Protein AF-X0W7D1-F1 (afdb_monomer_lite)

Organism: NCBI:txid412755

Radius of gyration: 10.25 Å; chains: 1; bounding box: 25×16×24 Å

Structure (mmCIF, N/CA/C/O backbone):
data_AF-X0W7D1-F1
#
_entry.id   AF-X0W7D1-F1
#
loop_
_atom_site.group_PDB
_atom_site.id
_atom_site.type_symbol
_atom_site.label_atom_id
_atom_site.label_alt_id
_atom_site.label_comp_id
_atom_site.label_asym_id
_atom_site.label_entity_id
_atom_site.label_seq_id
_atom_site.pdbx_PDB_ins_code
_atom_site.Cartn_x
_atom_site.Cartn_y
_atom_site.Cartn_z
_atom_site.occupancy
_atom_site.B_iso_or_equiv
_atom_site.auth_seq_id
_atom_site.auth_comp_id
_atom_site.auth_asym_id
_atom_site.auth_atom_id
_atom_site.pdbx_PDB_model_num
ATOM 1 N N . PRO A 1 1 ? 15.988 0.366 -5.761 1.00 67.81 1 PRO A N 1
ATOM 2 C CA . PRO A 1 1 ? 14.871 -0.508 -6.177 1.00 67.81 1 PRO A CA 1
ATOM 3 C C . PRO A 1 1 ? 14.770 -1.726 -5.263 1.00 67.81 1 PRO A C 1
ATOM 5 O O . PRO A 1 1 ? 15.587 -2.644 -5.343 1.00 67.81 1 PRO A O 1
ATOM 8 N N . TRP A 1 2 ? 13.798 -1.688 -4.365 1.00 88.62 2 TRP A N 1
ATOM 9 C CA . TRP A 1 2 ? 13.522 -2.770 -3.431 1.00 88.62 2 TRP A CA 1
ATOM 10 C C . TRP A 1 2 ? 12.075 -3.196 -3.606 1.00 88.62 2 TRP A C 1
ATOM 12 O O . TRP A 1 2 ? 11.292 -2.472 -4.219 1.00 88.62 2 TRP A O 1
ATOM 22 N N . GLU A 1 3 ? 11.772 -4.401 -3.146 1.00 95.44 3 GLU A N 1
ATOM 23 C CA . GLU A 1 3 ? 10.378 -4.773 -2.954 1.00 95.44 3 GLU A CA 1
ATOM 24 C C . GLU A 1 3 ? 9.783 -3.964 -1.792 1.00 95.44 3 GLU A C 1
ATOM 26 O O . GLU A 1 3 ? 10.530 -3.370 -1.000 1.00 95.44 3 GLU A O 1
ATOM 31 N N . HIS A 1 4 ? 8.451 -3.910 -1.743 1.00 93.44 4 HIS A N 1
ATOM 32 C CA . HIS A 1 4 ? 7.718 -3.340 -0.621 1.00 93.44 4 HIS A CA 1
ATOM 33 C C . HIS A 1 4 ? 6.535 -4.222 -0.235 1.00 93.44 4 HIS A C 1
ATOM 35 O O . HIS A 1 4 ? 5.708 -4.578 -1.081 1.00 93.44 4 HIS A O 1
ATOM 41 N N . GLU A 1 5 ? 6.389 -4.462 1.061 1.00 96.75 5 GLU A N 1
ATOM 42 C CA . GLU A 1 5 ? 5.210 -5.075 1.659 1.00 96.75 5 GLU A CA 1
ATOM 43 C C . GLU A 1 5 ? 4.510 -4.042 2.534 1.00 96.75 5 GLU A C 1
ATOM 45 O O . GLU A 1 5 ? 5.159 -3.380 3.336 1.00 96.75 5 GLU A O 1
ATOM 50 N N . ASN A 1 6 ? 3.198 -3.885 2.357 1.00 97.12 6 ASN A N 1
ATOM 51 C CA . ASN A 1 6 ? 2.402 -2.991 3.197 1.00 97.12 6 ASN A CA 1
ATOM 52 C C . ASN A 1 6 ? 1.189 -3.727 3.749 1.00 97.12 6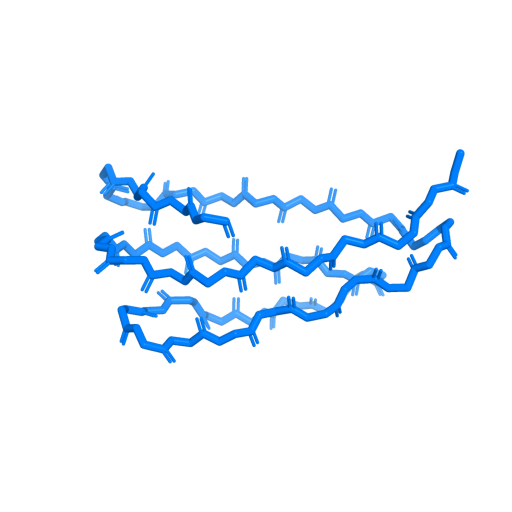 ASN A C 1
ATOM 54 O O . ASN A 1 6 ? 0.544 -4.496 3.027 1.00 97.12 6 ASN A O 1
ATOM 58 N N . PHE A 1 7 ? 0.839 -3.431 4.996 1.00 98.31 7 PHE A N 1
ATOM 59 C CA . PHE A 1 7 ? -0.430 -3.832 5.595 1.00 98.31 7 PHE A CA 1
ATOM 60 C C . PHE A 1 7 ? -1.320 -2.614 5.832 1.00 98.31 7 PHE A C 1
ATOM 62 O O . PHE A 1 7 ? -0.905 -1.650 6.476 1.00 98.31 7 PHE A O 1
ATOM 69 N N . ILE A 1 8 ? -2.561 -2.658 5.346 1.00 98.50 8 ILE A N 1
ATOM 70 C CA . ILE A 1 8 ? -3.507 -1.552 5.523 1.00 98.50 8 ILE A CA 1
ATOM 71 C C . ILE A 1 8 ? -4.149 -1.652 6.910 1.00 98.50 8 ILE A C 1
ATOM 73 O O . ILE A 1 8 ? -4.987 -2.524 7.158 1.00 98.50 8 ILE A O 1
ATOM 77 N N . ILE A 1 9 ? -3.778 -0.742 7.813 1.00 98.56 9 ILE A N 1
ATOM 78 C CA . ILE A 1 9 ? -4.296 -0.693 9.188 1.00 98.56 9 ILE A CA 1
ATOM 79 C C . ILE A 1 9 ? -5.692 -0.063 9.204 1.00 98.56 9 ILE A C 1
ATOM 81 O O . ILE A 1 9 ? -6.619 -0.594 9.820 1.00 98.56 9 ILE A O 1
ATOM 85 N N . SER A 1 10 ? -5.852 1.077 8.528 1.00 98.56 10 SER A N 1
ATOM 86 C CA . SER A 1 10 ? -7.103 1.838 8.472 1.00 9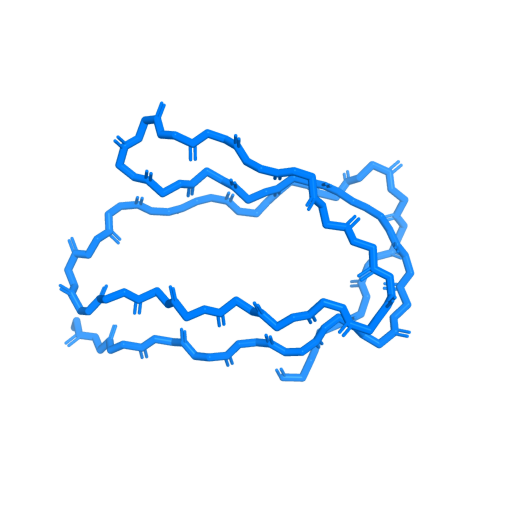8.56 10 SER A CA 1
ATOM 87 C C . SER A 1 10 ? -7.210 2.665 7.182 1.00 98.56 10 SER A C 1
ATOM 89 O O . SER A 1 10 ? -6.217 2.870 6.485 1.00 98.56 10 SER A O 1
ATOM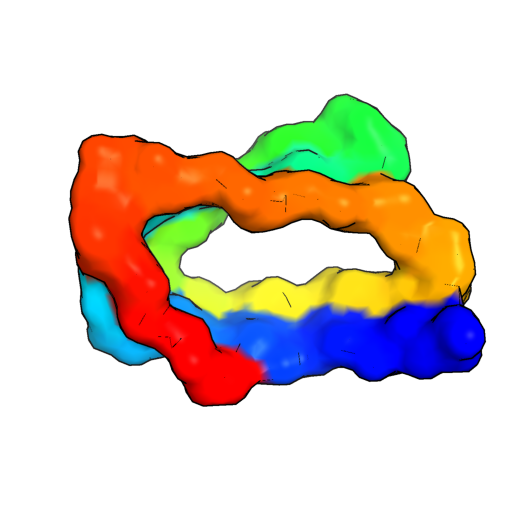 91 N N . GLY A 1 11 ? -8.419 3.131 6.855 1.00 98.19 11 GLY A N 1
ATOM 92 C CA . GLY A 1 11 ? -8.696 3.914 5.644 1.00 98.19 11 GLY A CA 1
ATOM 93 C C . GLY A 1 11 ? -9.020 3.076 4.406 1.00 98.19 11 GLY A C 1
ATOM 94 O O . GLY A 1 11 ? -9.246 1.867 4.491 1.00 98.19 11 GLY A O 1
ATOM 95 N N . ARG A 1 12 ? -9.103 3.746 3.250 1.00 98.38 12 ARG A N 1
ATOM 96 C CA . ARG A 1 12 ? -9.442 3.155 1.945 1.00 98.38 12 ARG A CA 1
ATOM 97 C C . ARG A 1 12 ? -8.708 3.866 0.818 1.00 98.38 12 ARG A C 1
ATOM 99 O O . ARG A 1 12 ? -8.428 5.064 0.903 1.00 98.38 12 ARG A O 1
ATOM 106 N N . GLY A 1 13 ? -8.459 3.140 -0.262 1.00 98.31 13 GLY A N 1
ATOM 107 C CA . GLY A 1 13 ? -7.826 3.695 -1.446 1.00 98.31 13 GLY A CA 1
ATOM 108 C C . GLY A 1 13 ? -7.692 2.679 -2.563 1.00 98.31 13 GLY A C 1
ATOM 109 O O . GLY A 1 13 ? -8.370 1.655 -2.576 1.00 98.31 13 GLY A O 1
ATOM 110 N N . THR A 1 14 ? -6.785 2.965 -3.484 1.00 98.56 14 THR A N 1
ATOM 111 C CA . THR A 1 14 ? -6.382 2.054 -4.551 1.00 98.56 14 THR A CA 1
ATOM 112 C C . THR A 1 14 ? -4.865 1.940 -4.604 1.00 98.56 14 THR A C 1
ATOM 114 O O . THR A 1 14 ? -4.142 2.863 -4.215 1.00 98.56 14 THR A O 1
ATOM 117 N N . LEU A 1 15 ? -4.396 0.797 -5.087 1.00 98.38 15 LEU A N 1
ATOM 118 C CA . LEU A 1 15 ? -3.009 0.561 -5.452 1.00 98.38 15 LEU A CA 1
ATOM 119 C C . LEU A 1 15 ? -2.964 0.206 -6.934 1.00 98.38 15 LEU A C 1
ATOM 121 O O . LEU A 1 15 ? -3.583 -0.769 -7.363 1.00 98.38 15 LEU A O 1
ATOM 125 N N . GLU A 1 16 ? -2.226 0.990 -7.711 1.00 98.25 16 GLU A N 1
ATOM 126 C CA . GLU A 1 16 ? -1.834 0.621 -9.066 1.00 98.25 16 GLU A CA 1
ATOM 127 C C . GLU A 1 16 ? -0.441 -0.010 -9.043 1.00 98.25 16 GLU A C 1
ATOM 129 O O . GLU A 1 16 ? 0.476 0.559 -8.453 1.00 98.25 16 GLU A O 1
ATOM 134 N N . VAL A 1 17 ? -0.282 -1.160 -9.701 1.00 97.44 17 VAL A N 1
ATOM 135 C CA . VAL A 1 17 ? 1.014 -1.795 -9.981 1.00 97.44 17 VAL A CA 1
ATOM 136 C C . VAL A 1 17 ? 1.039 -2.214 -11.446 1.00 97.44 17 VAL A C 1
ATOM 138 O O . VAL A 1 17 ? 0.181 -2.985 -11.878 1.00 97.44 17 VAL A O 1
ATOM 141 N N . ASP A 1 18 ? 1.996 -1.689 -12.213 1.00 96.25 18 ASP A N 1
ATOM 142 C CA . ASP A 1 18 ? 2.186 -1.972 -13.645 1.00 96.25 18 ASP A CA 1
ATOM 143 C C . ASP A 1 18 ? 0.878 -1.906 -14.469 1.00 96.25 18 ASP A C 1
ATOM 145 O O . ASP A 1 18 ? 0.561 -2.788 -15.271 1.00 96.25 18 ASP A O 1
ATOM 149 N N . GLY A 1 19 ? 0.084 -0.850 -14.250 1.00 96.31 19 GLY A N 1
ATOM 150 C CA . GLY A 1 19 ? -1.170 -0.601 -14.967 1.00 96.31 19 GLY A CA 1
ATOM 151 C C . GLY A 1 19 ? -2.370 -1.428 -14.492 1.00 96.31 19 GLY A C 1
ATOM 152 O O . GLY A 1 19 ? -3.453 -1.314 -15.068 1.00 96.31 19 GLY A O 1
ATOM 153 N N . LYS A 1 20 ? -2.217 -2.252 -13.446 1.00 97.12 20 LYS A N 1
ATOM 154 C CA . LYS A 1 20 ? -3.332 -2.937 -12.785 1.00 97.12 20 LYS A CA 1
ATOM 155 C C . LYS A 1 20 ? -3.685 -2.234 -11.482 1.00 97.12 20 LYS A C 1
ATOM 157 O O . LYS A 1 20 ? -2.871 -2.182 -10.566 1.00 97.12 20 LYS A O 1
ATOM 162 N N . THR A 1 21 ? -4.930 -1.787 -11.376 1.00 98.25 21 THR A N 1
ATOM 163 C CA . THR A 1 21 ? -5.468 -1.164 -10.163 1.00 98.25 21 THR A CA 1
ATOM 164 C C . THR A 1 21 ? -6.258 -2.169 -9.332 1.00 98.25 21 THR A C 1
ATOM 166 O O . THR A 1 21 ? -7.042 -2.956 -9.870 1.00 98.25 21 THR A O 1
ATOM 169 N N . VAL A 1 22 ? -6.061 -2.135 -8.017 1.00 97.50 22 VAL A N 1
ATOM 170 C CA . VAL A 1 22 ? -6.847 -2.885 -7.031 1.00 97.50 22 VAL A CA 1
ATOM 171 C C . VAL A 1 22 ? -7.313 -1.960 -5.912 1.00 97.50 22 VAL A C 1
ATOM 173 O O . VAL A 1 22 ? -6.610 -1.016 -5.553 1.00 97.50 22 VAL A O 1
ATOM 176 N N . ASP A 1 23 ? -8.490 -2.242 -5.358 1.00 98.44 23 ASP A N 1
ATOM 177 C CA . ASP A 1 23 ? -8.993 -1.541 -4.177 1.00 98.44 23 ASP A CA 1
ATOM 178 C C . ASP A 1 23 ? -8.255 -2.013 -2.921 1.00 98.44 23 ASP A C 1
ATOM 180 O O . ASP A 1 23 ? -7.939 -3.196 -2.786 1.00 98.44 23 ASP A O 1
ATOM 184 N N . LEU A 1 24 ? -8.028 -1.085 -1.993 1.00 98.56 24 LEU A N 1
ATOM 185 C CA . LEU A 1 24 ? -7.429 -1.329 -0.687 1.00 98.56 24 LEU A CA 1
ATOM 186 C C . LEU A 1 24 ? -8.428 -1.030 0.432 1.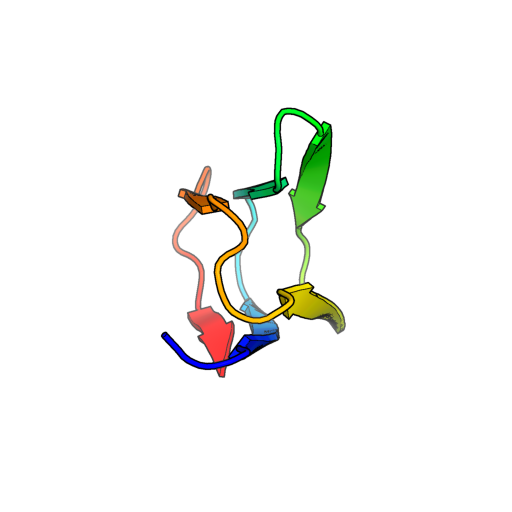00 98.56 24 LEU A C 1
ATOM 188 O O . LEU A 1 24 ? -9.102 0.008 0.441 1.00 98.56 24 LEU A O 1
ATOM 192 N N . LYS A 1 25 ? -8.487 -1.927 1.415 1.00 98.62 25 LYS A N 1
ATOM 193 C CA . LYS A 1 25 ? -9.273 -1.784 2.649 1.00 98.62 25 LYS A CA 1
ATOM 194 C C . LYS A 1 25 ? -8.500 -2.326 3.861 1.00 98.62 25 LYS A C 1
ATOM 196 O O . LYS A 1 25 ? -7.525 -3.057 3.685 1.00 98.62 25 LYS A O 1
ATOM 201 N N . PRO A 1 26 ? -8.948 -2.026 5.095 1.00 98.69 26 PRO A N 1
ATOM 202 C CA . PRO A 1 26 ? -8.280 -2.514 6.293 1.00 98.69 26 PRO A CA 1
ATOM 203 C C . PRO A 1 26 ? -8.194 -4.041 6.306 1.00 98.69 26 PRO A C 1
ATOM 205 O O . PRO A 1 26 ? -9.188 -4.725 6.039 1.00 98.69 26 PRO A O 1
ATOM 208 N N . GLY A 1 27 ? -7.012 -4.558 6.633 1.00 98.50 27 GLY A N 1
ATOM 209 C CA . GLY A 1 27 ? -6.712 -5.988 6.619 1.00 98.50 27 GLY A CA 1
ATOM 210 C C . GLY A 1 27 ? -6.108 -6.511 5.314 1.00 98.50 27 GLY A C 1
ATOM 211 O O . GLY A 1 27 ? -5.632 -7.646 5.303 1.00 98.50 27 GLY A O 1
ATOM 212 N N . ASP A 1 28 ? -6.093 -5.721 4.238 1.00 98.56 28 ASP A N 1
ATOM 213 C CA . ASP A 1 28 ? -5.399 -6.110 3.012 1.00 98.56 28 ASP A CA 1
ATOM 214 C C . ASP A 1 28 ? -3.874 -6.019 3.189 1.00 98.56 28 ASP A C 1
ATOM 216 O O . ASP A 1 28 ? -3.351 -5.156 3.901 1.00 98.56 28 ASP A O 1
ATOM 220 N N . VAL A 1 29 ? -3.162 -6.910 2.496 1.00 98.00 29 VAL A N 1
ATOM 221 C CA . VAL A 1 29 ? -1.699 -6.915 2.385 1.00 98.00 29 VAL A CA 1
ATOM 222 C C . VAL A 1 29 ? -1.342 -6.722 0.917 1.00 98.00 29 VAL A C 1
ATOM 224 O O . VAL A 1 29 ? -1.851 -7.445 0.058 1.00 98.00 29 VAL A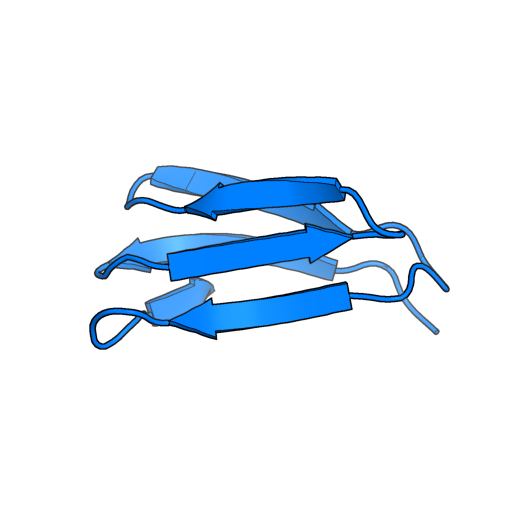 O 1
ATOM 227 N N . SER A 1 30 ? -0.445 -5.786 0.625 1.00 96.88 30 SER A N 1
ATOM 228 C CA . SER A 1 30 ? 0.119 -5.615 -0.715 1.00 96.88 30 SER A CA 1
ATOM 229 C C . SER A 1 30 ? 1.580 -6.037 -0.737 1.00 96.88 30 SER A C 1
ATOM 231 O O . SER A 1 30 ? 2.343 -5.601 0.118 1.00 96.88 30 SER A O 1
ATOM 233 N N . PHE A 1 31 ? 1.962 -6.815 -1.748 1.00 96.88 31 PHE A N 1
ATOM 234 C CA . PHE A 1 31 ? 3.351 -7.083 -2.109 1.00 96.88 31 PHE A CA 1
ATOM 235 C C . PHE A 1 31 ? 3.642 -6.417 -3.453 1.00 96.88 31 PHE A C 1
ATOM 237 O O . PHE A 1 31 ? 2.946 -6.676 -4.439 1.00 96.88 31 PHE A O 1
ATOM 244 N N . ILE A 1 32 ? 4.662 -5.566 -3.490 1.00 97.25 32 ILE A N 1
ATOM 245 C CA . ILE A 1 32 ? 5.094 -4.835 -4.677 1.00 97.25 32 ILE A CA 1
ATOM 246 C C . ILE A 1 32 ? 6.483 -5.352 -5.064 1.00 97.25 32 ILE A C 1
ATOM 248 O O . ILE A 1 32 ? 7.439 -5.150 -4.311 1.00 97.25 32 ILE A O 1
ATOM 252 N N . PRO A 1 33 ? 6.629 -6.014 -6.226 1.00 96.38 33 PRO A N 1
ATOM 253 C CA . PRO A 1 33 ? 7.920 -6.512 -6.680 1.00 96.38 33 PRO A CA 1
ATOM 254 C C . PRO A 1 33 ? 8.945 -5.389 -6.869 1.00 96.38 33 PRO A C 1
ATOM 256 O O . PRO A 1 33 ? 8.610 -4.267 -7.252 1.00 96.38 33 PRO A O 1
ATOM 259 N N . SER A 1 34 ? 10.226 -5.715 -6.692 1.00 96.62 34 SER A N 1
ATOM 260 C CA . SER A 1 34 ? 11.303 -4.767 -6.983 1.00 96.62 34 SER A CA 1
ATOM 261 C C . SER A 1 34 ? 11.246 -4.281 -8.435 1.00 96.62 34 SER A C 1
ATOM 263 O O . SER A 1 34 ? 11.114 -5.077 -9.364 1.00 96.62 34 SER A O 1
ATOM 265 N N . ASN A 1 35 ? 11.422 -2.971 -8.617 1.00 95.94 35 ASN A N 1
ATOM 266 C CA . ASN A 1 35 ? 11.337 -2.246 -9.893 1.00 95.94 35 ASN A CA 1
ATOM 267 C C . ASN A 1 35 ? 9.931 -2.116 -10.507 1.00 95.94 35 ASN A C 1
ATOM 269 O O . ASN A 1 35 ? 9.832 -1.516 -11.575 1.00 95.94 35 ASN A O 1
ATOM 273 N N . ALA A 1 36 ? 8.867 -2.614 -9.869 1.00 96.38 36 ALA A N 1
ATOM 274 C CA . ALA A 1 36 ? 7.506 -2.390 -10.357 1.00 96.38 36 ALA A CA 1
ATOM 275 C C . ALA A 1 36 ? 7.096 -0.920 -10.167 1.00 96.38 36 ALA A C 1
ATOM 277 O O . ALA A 1 36 ? 7.301 -0.338 -9.091 1.00 96.38 36 ALA A O 1
ATOM 278 N N . HIS A 1 37 ? 6.509 -0.310 -11.202 1.00 96.06 37 HIS A N 1
ATOM 279 C CA . HIS A 1 37 ? 5.978 1.044 -11.079 1.00 96.06 37 HIS A CA 1
ATOM 280 C C . HIS A 1 37 ? 4.663 0.977 -10.310 1.00 96.06 37 HIS A C 1
ATOM 282 O O . HIS A 1 37 ? 3.768 0.212 -10.673 1.00 96.06 37 HIS A O 1
ATOM 288 N N . HIS A 1 38 ? 4.550 1.763 -9.242 1.00 96.25 38 HIS A N 1
ATOM 289 C CA . HIS A 1 38 ? 3.400 1.689 -8.356 1.00 96.25 38 HIS A CA 1
ATOM 290 C C . HIS A 1 38 ? 2.966 3.055 -7.834 1.00 96.25 38 HIS A C 1
ATOM 292 O O . HIS A 1 38 ? 3.774 3.973 -7.676 1.00 96.25 38 HIS A O 1
ATOM 298 N N . HIS A 1 39 ? 1.670 3.173 -7.553 1.00 97.06 39 HIS A N 1
ATOM 299 C CA . HIS A 1 39 ? 1.067 4.371 -6.986 1.00 97.06 39 HIS A CA 1
ATOM 300 C C . HIS A 1 39 ? -0.047 3.997 -6.007 1.00 97.06 39 HIS A C 1
ATOM 302 O O . HIS A 1 39 ? -0.973 3.267 -6.360 1.00 97.06 39 HIS A O 1
ATOM 308 N N . PHE A 1 40 ? 0.037 4.524 -4.785 1.00 97.56 40 PHE A N 1
ATOM 309 C CA . PHE A 1 40 ? -1.046 4.467 -3.809 1.00 97.56 40 PHE A CA 1
ATOM 310 C C . PHE A 1 40 ? -1.869 5.748 -3.889 1.00 97.56 40 PHE A C 1
ATOM 312 O O . PHE A 1 40 ? -1.321 6.846 -3.771 1.00 97.56 40 PHE A O 1
ATOM 319 N N . GLN A 1 41 ? -3.186 5.606 -4.009 1.00 98.25 41 GLN A N 1
ATOM 320 C CA . GLN A 1 41 ? -4.117 6.724 -3.957 1.00 98.25 41 GLN A CA 1
ATOM 321 C C . GLN A 1 41 ? -5.159 6.492 -2.869 1.00 98.25 41 GLN A C 1
ATOM 323 O O . GLN A 1 41 ? -6.033 5.636 -2.992 1.00 98.25 41 GLN A O 1
ATOM 328 N N . ALA A 1 42 ? -5.084 7.288 -1.808 1.00 98.00 42 ALA A N 1
ATOM 329 C CA . ALA A 1 42 ? -6.033 7.245 -0.708 1.00 98.00 42 ALA A CA 1
ATOM 330 C C . ALA A 1 42 ? -7.327 8.003 -1.071 1.00 98.00 42 ALA A C 1
ATOM 332 O O . ALA A 1 42 ? -7.272 9.133 -1.559 1.00 98.00 42 ALA A O 1
ATOM 333 N N . THR A 1 43 ? -8.492 7.396 -0.830 1.00 97.44 43 THR A N 1
ATOM 334 C CA . THR A 1 43 ? -9.812 8.055 -0.951 1.00 97.44 43 THR A CA 1
ATOM 335 C C . THR A 1 43 ? -10.320 8.576 0.395 1.00 97.44 43 THR A C 1
ATOM 337 O O . THR A 1 43 ? -11.180 9.449 0.444 1.00 97.44 43 THR A O 1
ATOM 340 N N . GLU A 1 44 ? -9.764 8.047 1.482 1.00 97.06 44 GLU A N 1
ATOM 341 C CA . GLU A 1 44 ? -9.921 8.464 2.878 1.00 97.06 44 GLU A CA 1
ATOM 342 C C . GLU A 1 44 ? -8.522 8.451 3.525 1.00 97.06 44 GLU A C 1
ATOM 344 O O . GLU A 1 44 ? -7.641 7.785 2.982 1.00 97.06 44 GLU A O 1
ATOM 349 N N . PRO A 1 45 ? -8.263 9.127 4.662 1.00 98.25 45 PRO A N 1
ATOM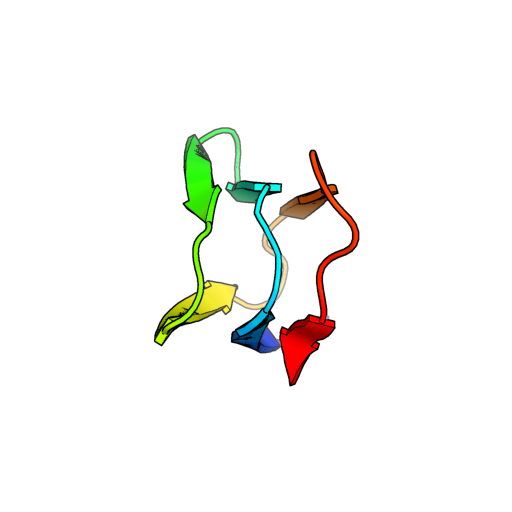 350 C CA . PRO A 1 45 ? -6.979 9.002 5.357 1.00 98.25 45 PRO A CA 1
ATOM 351 C C . PRO A 1 45 ? -6.612 7.528 5.588 1.00 98.25 45 PRO A C 1
ATOM 353 O O . PRO A 1 45 ? -7.376 6.800 6.219 1.00 98.25 45 PRO A O 1
ATOM 356 N N . MET A 1 46 ? -5.474 7.095 5.037 1.00 98.00 46 MET A N 1
ATOM 357 C CA . MET A 1 46 ? -5.049 5.694 5.017 1.00 98.00 46 MET A CA 1
ATOM 358 C C . MET A 1 46 ? -3.744 5.522 5.790 1.00 98.00 46 MET A C 1
ATOM 360 O O . MET A 1 46 ? -2.764 6.218 5.524 1.00 98.00 46 MET A O 1
ATOM 364 N N . GLU A 1 47 ? -3.754 4.592 6.741 1.00 98.44 47 GLU A N 1
ATOM 365 C CA . GLU A 1 47 ? -2.596 4.223 7.551 1.00 98.44 47 GLU A CA 1
ATOM 366 C C . GLU A 1 47 ? -2.081 2.854 7.104 1.00 98.44 47 GLU A C 1
ATOM 368 O O . GLU A 1 47 ? -2.848 1.892 6.994 1.00 98.44 47 GLU A O 1
ATOM 373 N N . MET A 1 48 ? -0.779 2.784 6.837 1.00 97.31 48 MET A N 1
ATOM 374 C CA . MET A 1 48 ? -0.092 1.598 6.331 1.00 97.31 48 MET A CA 1
ATOM 375 C C . MET A 1 48 ? 1.122 1.301 7.210 1.00 97.31 48 MET A C 1
ATOM 377 O O . MET A 1 48 ? 1.770 2.240 7.683 1.00 97.31 48 MET A O 1
ATOM 381 N N . LEU A 1 49 ? 1.405 0.013 7.413 1.00 95.88 49 LEU A N 1
ATOM 382 C CA . LEU A 1 49 ? 2.624 -0.483 8.057 1.00 95.88 49 LEU A CA 1
ATOM 383 C C . LEU A 1 49 ? 3.574 -1.088 7.032 1.00 95.88 49 LEU A C 1
ATOM 385 O O . LEU A 1 49 ? 3.042 -1.833 6.175 1.00 95.88 49 LEU A O 1
#

Secondary structure (DSSP, 8-state):
---EEEEEEE--EEEEETTEEEEE-TT-EEEE-TT--EEEEESS--EE-

InterPro domains:
  IPR011051 RmlC-like cupin domain superfamily [SSF51182] (2-49)
  IPR013096 Cupin 2, conserved barrel [PF07883] (2-49)
  IPR014710 RmlC-like jelly roll fold [G3DSA:2.60.120.10] (1-49)

pLDDT: mean 96.68, std 4.48, range [67.81, 98.69]

Foldseek 3Di:
DAKDKKAWQAAWWWKDWQNDIDIDGHGDMDIHHPPIDMDTGTPTDTDMD

Sequence (49 aa):
PWEHENFIISGRGTLEVDGKTVDLKPGDVSFIPSNAHHHFQATEPMEML